Protein AF-A0A1L8WPC7-F1 (afdb_monomer_lite)

pLDDT: mean 83.12, std 8.05, range [52.94, 92.81]

Radius of gyration: 15.29 Å; chains: 1; bounding box: 34×26×37 Å

Structure (mmCIF, N/CA/C/O backbone):
data_AF-A0A1L8WPC7-F1
#
_entry.id   AF-A0A1L8WPC7-F1
#
loop_
_atom_site.group_PDB
_atom_site.id
_atom_site.type_symbol
_atom_site.label_atom_id
_atom_site.label_alt_id
_atom_site.label_comp_id
_atom_site.label_asym_id
_atom_site.label_entity_id
_atom_site.label_seq_id
_atom_site.pdbx_PDB_ins_code
_atom_site.Cartn_x
_atom_site.Cartn_y
_atom_site.Cartn_z
_atom_site.occupancy
_atom_site.B_iso_or_equiv
_atom_site.auth_seq_id
_atom_site.auth_comp_id
_atom_site.auth_asym_id
_atom_site.auth_atom_id
_atom_site.pdbx_PDB_model_num
ATOM 1 N N . MET A 1 1 ? 9.865 15.687 -10.541 1.00 52.94 1 MET A N 1
ATOM 2 C CA . MET A 1 1 ? 10.244 16.155 -9.182 1.00 52.94 1 MET A CA 1
ATOM 3 C C . MET A 1 1 ? 9.342 17.258 -8.617 1.00 52.94 1 MET A C 1
ATOM 5 O O . MET A 1 1 ? 9.163 17.277 -7.409 1.00 52.94 1 MET A O 1
ATOM 9 N N . ILE A 1 2 ? 8.726 18.128 -9.431 1.00 60.12 2 ILE A N 1
ATOM 10 C CA . ILE A 1 2 ? 7.924 19.275 -8.941 1.00 60.12 2 ILE A CA 1
ATOM 11 C C . ILE A 1 2 ? 6.690 18.853 -8.112 1.00 60.12 2 ILE A C 1
ATOM 13 O O . ILE A 1 2 ? 6.344 19.531 -7.156 1.00 60.12 2 ILE A O 1
ATOM 17 N N . ILE A 1 3 ? 6.074 17.701 -8.405 1.00 63.00 3 ILE A N 1
ATOM 18 C CA . ILE A 1 3 ? 4.884 17.189 -7.688 1.00 63.00 3 ILE A CA 1
ATOM 19 C C . ILE A 1 3 ? 5.223 16.653 -6.280 1.00 63.00 3 ILE A C 1
ATOM 21 O O . ILE A 1 3 ? 4.364 16.614 -5.401 1.00 63.00 3 ILE A O 1
ATOM 25 N N . LEU A 1 4 ? 6.483 16.275 -6.035 1.00 65.31 4 LEU A N 1
ATOM 26 C CA . LEU A 1 4 ? 6.890 15.632 -4.783 1.00 65.31 4 LEU A CA 1
ATOM 27 C C . LEU A 1 4 ? 6.885 16.614 -3.600 1.00 65.31 4 LEU A C 1
ATOM 29 O O . LEU A 1 4 ? 6.517 16.238 -2.493 1.00 65.31 4 LEU A O 1
ATOM 33 N N . ILE A 1 5 ? 7.260 17.872 -3.849 1.00 72.69 5 ILE A N 1
ATOM 34 C CA . ILE A 1 5 ? 7.369 18.930 -2.833 1.00 72.69 5 ILE A CA 1
ATOM 35 C C . ILE A 1 5 ? 5.993 19.289 -2.232 1.00 72.69 5 ILE A C 1
ATOM 37 O O . ILE A 1 5 ? 5.863 19.227 -1.008 1.00 72.69 5 ILE A O 1
ATOM 41 N N . PRO A 1 6 ? 4.941 19.589 -3.027 1.00 71.69 6 PRO A N 1
ATOM 42 C CA . PRO A 1 6 ? 3.609 19.822 -2.476 1.00 71.69 6 PRO A CA 1
ATOM 43 C C . PRO A 1 6 ? 3.045 18.589 -1.767 1.00 71.69 6 PRO A C 1
ATOM 45 O O . PRO A 1 6 ? 2.432 18.730 -0.711 1.00 71.69 6 PRO A O 1
ATOM 48 N N . ALA A 1 7 ? 3.285 17.383 -2.294 1.00 72.12 7 ALA A N 1
ATOM 49 C CA . ALA A 1 7 ? 2.831 16.148 -1.657 1.00 72.12 7 ALA A CA 1
ATOM 50 C C . ALA A 1 7 ? 3.453 15.957 -0.260 1.00 72.12 7 ALA A C 1
ATOM 52 O O . ALA A 1 7 ? 2.744 15.623 0.688 1.00 72.12 7 ALA A O 1
ATOM 53 N N . LEU A 1 8 ? 4.749 16.247 -0.107 1.00 75.38 8 LEU A N 1
ATOM 54 C CA . LEU A 1 8 ? 5.474 16.142 1.165 1.00 75.38 8 LEU A CA 1
ATOM 55 C C . LEU A 1 8 ? 4.960 17.099 2.246 1.00 75.38 8 LEU A C 1
ATOM 57 O O . LEU A 1 8 ? 5.024 16.760 3.423 1.00 75.38 8 LEU A O 1
ATOM 61 N N . ILE A 1 9 ? 4.438 18.266 1.860 1.00 81.06 9 ILE A N 1
ATOM 62 C CA . ILE A 1 9 ? 3.866 19.257 2.787 1.00 81.06 9 ILE A CA 1
ATOM 63 C C . ILE A 1 9 ? 2.402 18.922 3.110 1.00 81.06 9 ILE A C 1
ATOM 65 O O . ILE A 1 9 ? 1.964 19.067 4.250 1.00 81.06 9 ILE A O 1
ATOM 69 N N . LEU A 1 10 ? 1.643 18.424 2.131 1.00 80.44 10 LEU A N 1
ATOM 70 C CA . LEU A 1 10 ? 0.240 18.040 2.311 1.00 80.44 10 LEU A CA 1
ATOM 71 C C . LEU A 1 10 ? 0.068 16.844 3.253 1.00 80.44 10 LEU A C 1
ATOM 73 O O . LEU A 1 10 ? -0.837 16.859 4.085 1.00 80.44 10 LEU A O 1
ATOM 77 N N . ILE A 1 11 ? 0.937 15.834 3.160 1.00 79.69 11 ILE A N 1
ATOM 78 C CA . ILE A 1 11 ? 0.865 14.622 3.993 1.00 79.69 11 ILE A CA 1
ATOM 79 C C . ILE A 1 11 ? 0.831 14.943 5.503 1.00 79.69 11 ILE A C 1
ATOM 81 O O . ILE A 1 11 ? -0.122 14.523 6.162 1.00 79.69 11 ILE A O 1
ATOM 85 N N . PRO A 1 12 ? 1.788 15.692 6.088 1.00 81.50 12 PRO A N 1
ATOM 86 C CA . PRO A 1 12 ? 1.780 15.990 7.519 1.00 81.50 12 PRO A CA 1
ATOM 87 C C . PRO A 1 12 ? 0.604 16.879 7.934 1.00 81.50 12 PRO A C 1
ATOM 89 O O . PRO A 1 12 ? 0.068 16.686 9.023 1.00 81.50 12 PRO A O 1
ATOM 92 N N . ILE A 1 13 ? 0.149 17.796 7.072 1.00 84.06 13 ILE A N 1
ATOM 93 C CA . ILE A 1 13 ? -1.026 18.643 7.341 1.00 84.06 13 ILE A CA 1
ATOM 94 C C . ILE A 1 13 ? -2.294 17.787 7.439 1.00 84.06 13 ILE A C 1
ATOM 96 O O . ILE A 1 13 ? -3.059 17.910 8.397 1.00 84.06 13 ILE A O 1
ATOM 100 N N . ILE A 1 14 ? -2.500 16.878 6.482 1.00 83.06 14 ILE A N 1
ATOM 101 C CA . ILE A 1 14 ? -3.634 15.947 6.482 1.00 83.06 14 ILE A CA 1
ATOM 102 C C . ILE A 1 14 ? -3.553 15.022 7.701 1.00 83.06 14 ILE A C 1
ATOM 104 O O . ILE A 1 14 ? -4.552 14.829 8.396 1.00 83.06 14 ILE A O 1
ATOM 108 N N . CYS A 1 15 ? -2.364 14.500 8.010 1.00 79.69 15 CYS A N 1
ATOM 109 C CA . CYS A 1 15 ? -2.140 13.692 9.204 1.00 79.69 15 CYS A CA 1
ATOM 110 C C . CYS A 1 15 ? -2.460 14.464 10.491 1.00 79.69 15 CYS A C 1
ATOM 112 O O . CYS A 1 15 ? -3.047 13.889 11.398 1.00 79.69 15 CYS A O 1
ATOM 114 N N . TYR A 1 16 ? -2.127 15.750 10.583 1.00 81.44 16 TYR A N 1
ATOM 115 C CA . TYR A 1 16 ? -2.441 16.563 11.760 1.00 81.44 16 TYR A CA 1
ATOM 116 C C . TYR A 1 16 ? -3.949 16.836 11.902 1.00 81.44 16 TYR A C 1
ATOM 118 O O . TYR A 1 16 ? -4.493 16.790 13.004 1.00 81.44 16 TYR A O 1
ATOM 126 N N . LEU A 1 17 ? -4.646 17.075 10.787 1.00 83.38 17 LEU A N 1
ATOM 127 C CA . LEU A 1 17 ? -6.091 17.340 10.765 1.00 83.38 17 LEU A CA 1
ATOM 128 C C . LEU A 1 17 ? -6.941 16.094 11.055 1.00 83.38 17 LEU A C 1
ATOM 130 O O . LEU A 1 17 ? -8.067 16.196 11.557 1.00 83.38 17 LEU A O 1
ATOM 134 N N . ILE A 1 18 ? -6.435 14.901 10.742 1.00 82.88 18 ILE A N 1
ATOM 135 C CA . ILE A 1 18 ? -7.149 13.655 11.006 1.00 82.88 18 ILE A CA 1
ATOM 136 C C . ILE A 1 18 ? -7.163 13.378 12.512 1.00 82.88 18 ILE A C 1
ATOM 138 O O . ILE A 1 18 ? -6.143 13.113 13.141 1.00 82.88 18 ILE A O 1
ATOM 142 N N . LYS A 1 19 ? -8.365 13.309 13.098 1.00 83.12 19 LYS A N 1
ATOM 143 C CA . LYS A 1 19 ? -8.547 12.670 14.410 1.00 83.12 19 LYS A CA 1
ATOM 144 C C . LYS A 1 19 ? -8.221 11.181 14.289 1.00 83.12 19 LYS A C 1
ATOM 146 O O . LYS A 1 19 ? -9.049 10.399 13.800 1.00 83.12 19 LYS A O 1
ATOM 151 N N . TRP A 1 20 ? -7.021 10.804 14.717 1.00 80.06 20 TRP A N 1
ATOM 152 C CA . TRP A 1 20 ? -6.551 9.424 14.730 1.00 80.06 20 TRP A CA 1
ATOM 153 C C . TRP A 1 20 ? -7.311 8.609 15.774 1.00 80.06 20 TRP A C 1
ATOM 155 O O . TRP A 1 20 ? -7.284 8.888 16.969 1.00 80.06 20 TRP A O 1
ATOM 165 N N . LYS A 1 21 ? -8.003 7.573 15.304 1.00 83.94 21 LYS A N 1
ATOM 166 C CA . LYS A 1 21 ? -8.536 6.488 16.134 1.00 83.94 21 LYS A CA 1
ATOM 167 C C . LYS A 1 21 ? -7.779 5.216 15.781 1.00 83.94 21 LYS A C 1
ATOM 169 O O . LYS A 1 21 ? -7.306 5.106 14.651 1.00 83.94 21 LYS A O 1
ATOM 174 N N . LYS A 1 22 ? -7.738 4.235 16.694 1.00 83.19 22 LYS A N 1
ATOM 175 C CA . LYS A 1 22 ? -7.098 2.923 16.453 1.00 83.19 22 LYS A CA 1
ATOM 176 C C . LYS A 1 22 ? -7.483 2.351 15.084 1.00 83.19 22 LYS A C 1
ATOM 178 O O . LYS A 1 22 ? -6.626 1.973 14.301 1.00 83.19 22 LYS A O 1
ATOM 183 N N . GLU A 1 23 ? -8.768 2.416 14.756 1.00 85.25 23 GLU A N 1
ATOM 184 C CA . GLU A 1 23 ? -9.321 1.942 13.488 1.00 85.25 23 GLU A CA 1
ATOM 185 C C . GLU A 1 23 ? -8.744 2.646 12.249 1.00 85.25 23 GLU A C 1
ATOM 187 O O . GLU A 1 23 ? -8.461 1.988 11.253 1.00 85.25 23 GLU A O 1
ATOM 192 N N . ARG A 1 24 ? -8.524 3.964 12.318 1.00 82.75 24 ARG A N 1
ATOM 193 C CA . ARG A 1 24 ? -7.959 4.768 11.222 1.00 82.75 24 ARG A CA 1
ATOM 194 C C . ARG A 1 24 ? -6.455 4.556 11.060 1.00 82.75 24 ARG A C 1
ATOM 196 O O . ARG A 1 24 ? -5.968 4.616 9.940 1.00 82.75 24 ARG A O 1
ATOM 203 N N . VAL A 1 25 ? -5.742 4.275 12.154 1.00 85.00 25 VAL A N 1
ATOM 204 C CA . VAL A 1 25 ? -4.315 3.912 12.111 1.00 85.00 25 VAL A CA 1
ATOM 205 C C . VAL A 1 25 ? -4.130 2.579 11.386 1.00 85.00 25 VAL A C 1
ATOM 207 O O . VAL A 1 25 ? -3.304 2.494 10.484 1.00 85.00 25 VAL A O 1
ATOM 210 N N . TYR A 1 26 ? -4.948 1.569 11.706 1.00 85.06 26 TYR A N 1
ATOM 211 C CA . TYR A 1 26 ? -4.931 0.293 10.982 1.00 85.06 26 TYR A CA 1
ATOM 212 C C . TYR A 1 26 ? -5.240 0.474 9.496 1.00 85.06 26 TYR A C 1
ATOM 214 O O . TYR A 1 26 ? -4.546 -0.080 8.653 1.00 85.06 26 TYR A O 1
ATOM 222 N N . LEU A 1 27 ? -6.231 1.301 9.165 1.00 86.56 27 LEU A N 1
ATOM 223 C CA . LEU A 1 27 ? -6.586 1.578 7.775 1.00 86.56 27 LEU A CA 1
ATOM 224 C C . LEU A 1 27 ? -5.444 2.272 7.014 1.00 86.56 27 LEU A C 1
ATOM 226 O O . LEU A 1 27 ? -5.136 1.889 5.891 1.00 86.56 27 LEU A O 1
ATOM 230 N N . ALA A 1 28 ? -4.768 3.238 7.643 1.00 85.56 28 ALA A N 1
ATOM 231 C CA . ALA A 1 28 ? -3.594 3.890 7.067 1.00 85.56 28 ALA A CA 1
ATOM 232 C C . ALA A 1 28 ? -2.429 2.907 6.857 1.00 85.56 28 ALA A C 1
ATOM 234 O O . ALA A 1 28 ? -1.791 2.939 5.807 1.00 85.56 28 ALA A O 1
ATOM 235 N N . ALA A 1 29 ? -2.192 1.994 7.806 1.00 86.00 29 ALA A N 1
ATOM 236 C CA . ALA A 1 2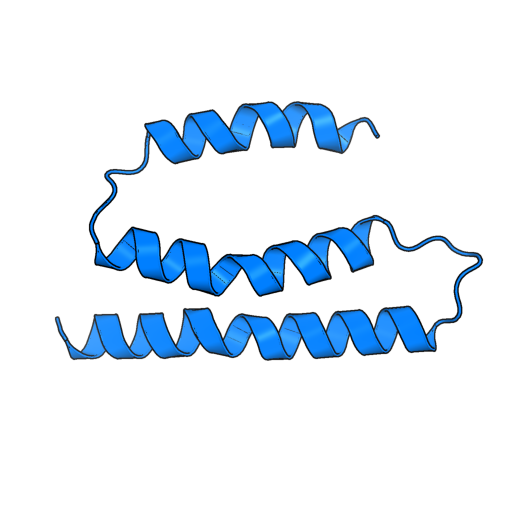9 ? -1.183 0.946 7.664 1.00 86.00 29 ALA A CA 1
ATOM 237 C C . ALA A 1 29 ? -1.504 -0.010 6.501 1.00 86.00 29 ALA A C 1
ATOM 239 O O . ALA A 1 29 ? -0.613 -0.365 5.735 1.00 86.00 29 ALA A O 1
ATOM 240 N N . LEU A 1 30 ? -2.780 -0.363 6.310 1.00 88.12 30 LEU A N 1
ATOM 241 C CA . LEU A 1 30 ? -3.231 -1.191 5.185 1.00 88.12 30 LEU A CA 1
ATOM 242 C C . LEU A 1 30 ? -3.137 -0.476 3.828 1.00 88.12 30 LEU A C 1
ATOM 244 O O . LEU A 1 30 ? -3.095 -1.147 2.801 1.00 88.12 30 LEU A O 1
ATOM 248 N N . CYS A 1 31 ? -3.064 0.858 3.805 1.00 86.94 31 CYS A N 1
ATOM 249 C CA . CYS A 1 31 ? -2.802 1.635 2.591 1.00 86.94 31 CYS A CA 1
ATOM 250 C C . CYS A 1 31 ? -1.306 1.766 2.248 1.00 86.94 31 CYS A C 1
ATOM 252 O O . CYS A 1 31 ? -0.989 2.134 1.117 1.00 86.94 31 CYS A O 1
ATOM 254 N N . LEU A 1 32 ? -0.376 1.455 3.163 1.00 86.75 32 LEU A N 1
ATOM 255 C CA . LEU A 1 32 ? 1.070 1.534 2.888 1.00 86.75 32 LEU A CA 1
ATOM 256 C C . LEU A 1 32 ? 1.516 0.720 1.658 1.00 86.75 32 LEU A C 1
ATOM 258 O O . LEU A 1 32 ? 2.280 1.259 0.855 1.00 86.75 32 LEU A O 1
ATOM 262 N N . PRO A 1 33 ? 1.042 -0.526 1.445 1.00 87.06 33 PRO A N 1
ATOM 263 C CA . PRO A 1 33 ? 1.416 -1.300 0.265 1.00 87.06 33 PRO A CA 1
ATOM 264 C C . PRO A 1 33 ? 0.926 -0.636 -1.030 1.00 87.06 33 PRO A C 1
ATOM 266 O O . PRO A 1 33 ? 1.654 -0.607 -2.019 1.00 87.06 33 PRO A O 1
ATOM 269 N N . ALA A 1 34 ? -0.264 -0.026 -1.012 1.00 88.62 34 ALA A N 1
ATOM 270 C CA . ALA A 1 34 ? -0.792 0.709 -2.159 1.00 88.62 34 ALA A CA 1
ATOM 271 C C . ALA A 1 34 ? 0.051 1.950 -2.473 1.00 88.62 34 ALA A C 1
ATOM 273 O O . ALA A 1 34 ? 0.386 2.186 -3.632 1.00 88.62 34 ALA A O 1
ATOM 274 N N . CYS A 1 35 ? 0.477 2.695 -1.449 1.00 86.88 35 CYS A N 1
ATOM 275 C CA . CYS A 1 35 ? 1.399 3.819 -1.622 1.00 86.88 35 CYS A CA 1
ATOM 276 C C . CYS A 1 35 ? 2.742 3.384 -2.229 1.00 86.88 35 CYS A C 1
ATOM 278 O O . CYS A 1 35 ? 3.283 4.098 -3.073 1.00 86.88 35 CYS A O 1
ATOM 280 N N . PHE A 1 36 ? 3.268 2.216 -1.845 1.00 87.19 36 PHE A N 1
ATOM 281 C CA . PHE A 1 36 ? 4.507 1.676 -2.411 1.00 87.19 36 PHE A CA 1
ATOM 282 C C . PHE A 1 36 ? 4.378 1.375 -3.911 1.00 87.19 36 PHE A C 1
ATOM 284 O O . PHE A 1 36 ? 5.209 1.823 -4.704 1.00 87.19 36 PHE A O 1
ATOM 291 N N . PHE A 1 37 ? 3.319 0.670 -4.327 1.00 88.25 37 PHE A N 1
ATOM 292 C CA . PHE A 1 37 ? 3.088 0.397 -5.750 1.00 88.25 37 PHE A CA 1
ATOM 293 C C . PHE A 1 37 ? 2.799 1.673 -6.542 1.00 88.25 37 PHE A C 1
ATOM 295 O O . PHE A 1 37 ? 3.305 1.823 -7.652 1.00 88.25 37 PHE A O 1
ATOM 302 N N . LEU A 1 38 ? 2.060 2.621 -5.960 1.00 87.25 38 LEU A N 1
ATOM 303 C CA . LEU A 1 38 ? 1.803 3.920 -6.577 1.00 87.25 38 LEU A CA 1
ATOM 304 C C . LEU A 1 38 ? 3.108 4.688 -6.824 1.00 87.25 38 LEU A C 1
ATOM 306 O O . LEU A 1 38 ? 3.308 5.214 -7.914 1.00 87.25 38 LEU A O 1
ATOM 310 N N . TYR A 1 39 ? 4.019 4.710 -5.847 1.00 84.94 39 TYR A N 1
ATOM 311 C CA . TYR A 1 39 ? 5.342 5.314 -6.013 1.00 84.94 39 TYR A CA 1
ATOM 312 C C . TYR A 1 39 ? 6.130 4.642 -7.142 1.00 84.94 39 TYR A C 1
ATOM 314 O O . TYR A 1 39 ? 6.712 5.333 -7.977 1.00 84.94 39 TYR A O 1
ATOM 322 N N . LYS A 1 40 ? 6.098 3.306 -7.210 1.00 84.81 40 LYS A N 1
ATOM 323 C CA . LYS A 1 40 ? 6.769 2.540 -8.267 1.00 84.81 40 LYS A CA 1
ATOM 324 C C . LYS A 1 40 ? 6.212 2.861 -9.660 1.00 84.81 40 LYS A C 1
ATOM 326 O O . LYS A 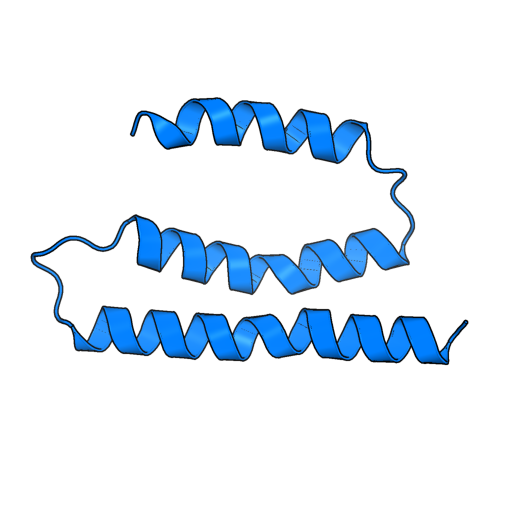1 40 ? 6.985 3.026 -10.592 1.00 84.81 40 LYS A O 1
ATOM 331 N N . ILE A 1 41 ? 4.892 2.998 -9.789 1.00 85.44 41 ILE A N 1
ATOM 332 C CA . ILE A 1 41 ? 4.207 3.352 -11.046 1.00 85.44 41 ILE A CA 1
ATOM 333 C C . ILE A 1 41 ? 4.521 4.796 -11.454 1.00 85.44 41 ILE A C 1
ATOM 335 O O . ILE A 1 41 ? 4.815 5.061 -12.614 1.00 85.44 41 ILE A O 1
ATOM 339 N N . LEU A 1 42 ? 4.482 5.739 -10.507 1.00 82.69 42 LEU A N 1
ATOM 340 C CA . LEU A 1 42 ? 4.739 7.159 -10.774 1.00 82.69 42 LEU A CA 1
ATOM 341 C C . LEU A 1 42 ? 6.204 7.456 -11.111 1.00 82.69 42 LEU A C 1
ATOM 343 O O . LEU A 1 42 ? 6.484 8.455 -11.770 1.00 82.69 42 LEU A O 1
ATOM 347 N N . ASN A 1 43 ? 7.126 6.621 -10.634 1.00 82.69 43 ASN A N 1
ATOM 348 C CA . ASN A 1 43 ? 8.556 6.731 -10.913 1.00 82.69 43 ASN A CA 1
ATOM 349 C C . ASN A 1 43 ? 9.022 5.754 -12.006 1.00 82.69 43 ASN A C 1
ATOM 351 O O . ASN A 1 43 ? 10.224 5.587 -12.200 1.00 82.69 43 ASN A O 1
ATOM 355 N N . TYR A 1 44 ? 8.082 5.106 -12.703 1.00 80.50 44 TYR A N 1
ATOM 356 C CA . TYR A 1 44 ? 8.388 4.209 -13.808 1.00 80.50 44 TYR A CA 1
ATOM 357 C C . TYR A 1 44 ? 9.097 4.980 -14.921 1.00 80.50 44 TYR A C 1
ATOM 359 O O . TYR A 1 44 ? 8.585 5.979 -15.437 1.00 80.50 44 TYR A O 1
ATOM 367 N N . GLN A 1 45 ? 10.296 4.530 -15.274 1.00 79.56 45 GLN A N 1
ATOM 368 C CA . GLN A 1 45 ? 11.074 5.135 -16.346 1.00 79.56 45 GLN A CA 1
ATOM 369 C C . GLN A 1 45 ? 10.749 4.453 -17.673 1.00 79.56 45 GLN A C 1
ATOM 371 O O . GLN A 1 45 ? 10.604 3.240 -17.735 1.00 79.56 45 GLN A O 1
ATOM 376 N N . TYR A 1 46 ? 10.714 5.227 -18.759 1.00 72.31 46 TYR A N 1
ATOM 377 C CA . TYR A 1 46 ? 10.423 4.717 -20.107 1.00 72.31 46 TYR A CA 1
ATOM 378 C C . TYR A 1 46 ? 11.395 3.618 -20.587 1.00 72.31 46 TYR A C 1
ATOM 380 O O . TYR A 1 46 ? 11.078 2.864 -21.497 1.00 72.31 46 TYR A O 1
ATOM 388 N N . PHE A 1 47 ? 12.578 3.522 -19.977 1.00 76.31 47 PHE A N 1
ATOM 389 C CA . PHE A 1 47 ? 13.584 2.504 -20.289 1.00 76.31 47 PHE A CA 1
ATOM 390 C C . PHE A 1 47 ? 13.352 1.159 -19.582 1.00 76.31 47 PHE A C 1
ATOM 392 O O . PHE A 1 47 ? 14.049 0.192 -19.888 1.00 76.31 47 PHE A O 1
ATOM 399 N N . GLU A 1 48 ? 12.421 1.081 -18.627 1.00 79.56 48 GLU A N 1
ATOM 400 C CA . GLU A 1 48 ? 12.089 -0.173 -17.952 1.00 79.56 48 GL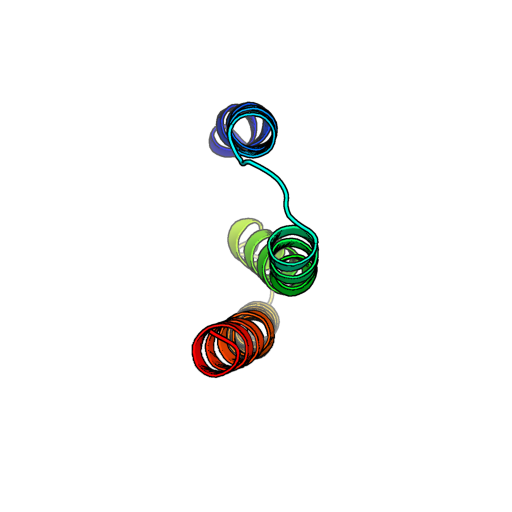U A CA 1
ATOM 401 C C . GLU A 1 48 ? 11.1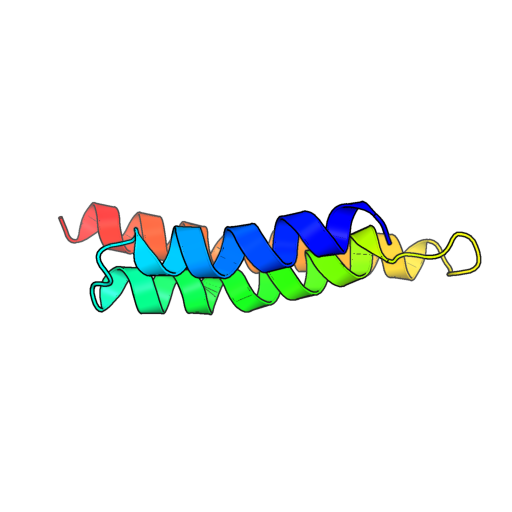70 -1.057 -18.819 1.00 79.56 48 GLU A C 1
ATOM 403 O O . GLU A 1 48 ? 10.406 -0.549 -19.640 1.00 79.56 48 GLU A O 1
ATOM 408 N N . PRO A 1 49 ? 11.236 -2.393 -18.670 1.00 84.62 49 PRO A N 1
ATOM 409 C CA . PRO A 1 49 ? 10.360 -3.304 -19.398 1.00 84.62 49 PRO A CA 1
ATOM 410 C C . PRO A 1 49 ? 8.907 -3.217 -18.915 1.00 84.62 49 PRO A C 1
ATOM 412 O O . PRO A 1 49 ? 8.636 -3.334 -17.717 1.00 84.62 49 PRO A O 1
ATOM 415 N N . ASP A 1 50 ? 7.964 -3.161 -19.863 1.00 84.75 50 ASP A N 1
ATOM 416 C CA . ASP A 1 50 ? 6.514 -3.031 -19.615 1.00 84.75 50 ASP A CA 1
ATOM 417 C C . ASP A 1 50 ? 5.951 -4.083 -18.649 1.00 84.75 50 ASP A C 1
ATOM 419 O O . ASP A 1 50 ? 4.989 -3.841 -17.918 1.00 84.75 50 ASP A O 1
ATOM 423 N N . GLN A 1 51 ? 6.579 -5.258 -18.586 1.00 85.81 51 GLN A N 1
ATOM 424 C CA . GLN A 1 51 ? 6.222 -6.314 -17.640 1.00 85.81 51 GLN A CA 1
ATOM 425 C C . GLN A 1 51 ? 6.328 -5.859 -16.175 1.00 85.81 51 GLN A C 1
ATOM 427 O O . GLN A 1 51 ? 5.501 -6.255 -15.352 1.00 85.81 51 GLN A O 1
ATOM 432 N N . LEU A 1 52 ? 7.301 -5.005 -15.835 1.00 84.31 52 LEU A N 1
ATOM 433 C CA . LEU A 1 52 ? 7.455 -4.458 -14.484 1.00 84.31 52 LEU A CA 1
ATOM 434 C C . LEU A 1 52 ? 6.348 -3.462 -14.147 1.00 84.31 52 LEU A C 1
ATOM 436 O O . LEU A 1 52 ? 5.868 -3.457 -13.009 1.00 84.31 52 LEU A O 1
ATOM 440 N N . PHE A 1 53 ? 5.918 -2.666 -15.127 1.00 85.50 53 PHE A N 1
ATOM 441 C CA . PHE A 1 53 ? 4.792 -1.751 -14.980 1.00 85.50 53 PHE A CA 1
ATOM 442 C C . PHE A 1 53 ? 3.484 -2.512 -14.756 1.00 85.50 53 PHE A C 1
ATOM 444 O O . PHE A 1 53 ? 2.759 -2.238 -13.798 1.00 85.50 53 PHE A O 1
ATOM 451 N N . ILE A 1 54 ? 3.223 -3.531 -15.580 1.00 87.38 54 ILE A N 1
ATOM 452 C CA . ILE A 1 54 ? 2.039 -4.392 -15.457 1.00 87.38 54 ILE A CA 1
ATOM 453 C C . ILE A 1 54 ? 2.046 -5.123 -14.108 1.00 87.38 54 ILE A C 1
ATOM 455 O O . ILE A 1 54 ? 1.031 -5.140 -13.413 1.00 87.38 54 ILE A O 1
ATOM 459 N N . ALA A 1 55 ? 3.189 -5.667 -13.681 1.00 89.50 55 ALA A N 1
ATOM 460 C CA . ALA A 1 55 ? 3.318 -6.303 -12.371 1.00 89.50 55 ALA A CA 1
ATOM 461 C C . ALA A 1 55 ? 3.075 -5.317 -11.213 1.00 89.50 55 ALA A C 1
ATOM 463 O O . ALA A 1 55 ? 2.435 -5.675 -10.223 1.00 89.50 55 ALA A O 1
ATOM 464 N N . ALA A 1 56 ? 3.543 -4.069 -11.333 1.00 87.62 56 ALA A N 1
ATOM 465 C CA . ALA A 1 56 ? 3.288 -3.026 -10.341 1.00 87.62 56 ALA A CA 1
ATOM 466 C C . ALA A 1 56 ? 1.804 -2.624 -10.289 1.00 87.62 56 ALA A C 1
ATOM 468 O O . ALA A 1 56 ? 1.268 -2.441 -9.199 1.00 87.62 56 ALA A O 1
ATOM 469 N N . LEU A 1 57 ? 1.129 -2.550 -11.439 1.00 89.75 57 LEU A N 1
ATOM 470 C CA . LEU A 1 57 ? -0.318 -2.328 -11.544 1.00 89.75 57 LEU A CA 1
ATOM 471 C C . LEU A 1 57 ? -1.120 -3.458 -10.900 1.00 89.75 57 LEU A C 1
ATOM 473 O O . LEU A 1 57 ? -2.025 -3.197 -10.111 1.00 89.75 57 LEU A O 1
ATOM 477 N N . ILE A 1 58 ? -0.766 -4.711 -11.188 1.00 92.25 58 ILE A N 1
ATOM 478 C CA . ILE A 1 58 ? -1.390 -5.880 -10.560 1.00 92.25 58 ILE A CA 1
ATOM 479 C C . ILE A 1 58 ? -1.189 -5.812 -9.042 1.00 92.25 58 ILE A C 1
ATOM 481 O O . ILE A 1 58 ? -2.154 -5.923 -8.288 1.00 92.25 58 ILE A O 1
ATOM 485 N N . GLY A 1 59 ? 0.038 -5.545 -8.589 1.00 90.88 59 GLY A N 1
ATOM 486 C CA . GLY A 1 59 ? 0.351 -5.349 -7.174 1.00 90.88 59 GLY A CA 1
ATOM 487 C C . GLY A 1 59 ? -0.458 -4.222 -6.525 1.00 90.88 59 GLY A C 1
ATOM 488 O O . GLY A 1 59 ? -0.967 -4.397 -5.418 1.00 90.88 59 GLY A O 1
ATOM 489 N N . LEU A 1 60 ? -0.663 -3.104 -7.231 1.00 91.38 60 LEU A N 1
ATOM 490 C CA . LEU A 1 60 ? -1.512 -2.002 -6.779 1.00 91.38 60 LEU A CA 1
ATOM 491 C C . LEU A 1 60 ? -2.965 -2.461 -6.597 1.00 91.38 60 LEU A C 1
ATOM 493 O O . LEU A 1 60 ? -3.543 -2.237 -5.534 1.00 91.38 60 LEU A O 1
ATOM 497 N N . VAL A 1 61 ? -3.543 -3.145 -7.587 1.00 92.81 61 VAL A N 1
ATOM 498 C CA . VAL A 1 61 ? -4.915 -3.674 -7.502 1.00 92.81 61 VAL A CA 1
ATOM 499 C C . VAL A 1 61 ? -5.046 -4.638 -6.324 1.00 92.81 61 VAL A C 1
ATOM 501 O O . VAL A 1 61 ? -5.965 -4.501 -5.518 1.00 92.81 61 VAL A O 1
ATOM 504 N N . PHE A 1 62 ? -4.089 -5.555 -6.160 1.00 92.12 62 PHE A N 1
ATOM 505 C CA . PHE A 1 62 ? -4.089 -6.484 -5.033 1.00 92.12 62 PHE A CA 1
ATOM 506 C C . PHE A 1 62 ? -3.982 -5.768 -3.684 1.00 92.12 62 PHE A C 1
ATOM 508 O O . PHE A 1 62 ? -4.694 -6.106 -2.737 1.00 92.12 62 PHE A O 1
ATOM 515 N N . SER A 1 63 ? -3.135 -4.742 -3.601 1.00 91.19 63 SER A N 1
ATOM 516 C CA . SER A 1 63 ? -2.945 -3.968 -2.376 1.00 91.19 63 SER A CA 1
ATOM 517 C C . SER A 1 63 ? -4.202 -3.214 -1.935 1.00 91.19 63 SER A C 1
ATOM 519 O O . SER A 1 63 ? -4.400 -3.027 -0.738 1.00 91.19 63 SER A O 1
ATOM 521 N N . LEU A 1 64 ? -5.077 -2.827 -2.870 1.00 90.31 64 LEU A N 1
ATOM 522 C CA . LEU A 1 64 ? -6.323 -2.118 -2.576 1.00 90.31 64 LEU A CA 1
ATOM 523 C C . LEU A 1 64 ? -7.393 -3.022 -1.950 1.00 90.31 64 LEU A C 1
ATOM 525 O O . LEU A 1 64 ? -8.253 -2.523 -1.223 1.00 90.31 64 LEU A O 1
ATOM 529 N N . PHE A 1 65 ? -7.331 -4.344 -2.140 1.00 91.19 65 PHE A N 1
ATOM 530 C CA . PHE A 1 65 ? -8.282 -5.245 -1.483 1.00 91.19 65 PHE A CA 1
ATOM 531 C C . PHE A 1 65 ? -8.158 -5.220 0.043 1.00 91.19 65 PHE A C 1
ATOM 533 O O . PHE A 1 65 ? -9.171 -5.351 0.726 1.00 91.19 65 PHE A O 1
ATOM 540 N N . PHE A 1 66 ? -6.961 -4.993 0.592 1.00 87.94 66 PHE A N 1
ATOM 541 C CA . PHE A 1 66 ? -6.745 -4.911 2.039 1.00 87.94 66 PHE A CA 1
ATOM 542 C C . PHE A 1 66 ? -7.530 -3.766 2.709 1.00 87.94 66 PHE A C 1
ATOM 544 O O . PHE A 1 66 ? -8.339 -4.050 3.601 1.00 87.94 66 PHE A O 1
ATOM 551 N N . PRO A 1 67 ? -7.368 -2.486 2.308 1.00 89.62 67 PRO A N 1
ATOM 552 C CA . PRO A 1 67 ? -8.134 -1.393 2.894 1.00 89.62 67 PRO A CA 1
ATOM 553 C C . PRO A 1 67 ? -9.634 -1.516 2.601 1.00 89.62 67 PRO A C 1
ATOM 555 O O . PRO A 1 67 ? -10.436 -1.182 3.472 1.00 89.62 67 PRO A O 1
ATOM 558 N N . ILE A 1 68 ? -10.036 -2.047 1.437 1.00 89.62 68 ILE A N 1
ATOM 559 C CA . ILE A 1 68 ? -11.453 -2.281 1.106 1.00 89.62 68 ILE A CA 1
ATOM 560 C C . ILE A 1 68 ? -12.070 -3.332 2.039 1.00 89.62 68 ILE A C 1
ATOM 562 O O . ILE A 1 68 ? -13.123 -3.088 2.628 1.00 89.62 68 ILE A O 1
ATOM 566 N N . ALA A 1 69 ? -11.415 -4.480 2.226 1.00 89.81 69 ALA A N 1
ATOM 567 C CA . ALA A 1 69 ? -11.890 -5.530 3.125 1.00 89.81 69 ALA A CA 1
ATOM 568 C C . ALA A 1 69 ? -12.007 -5.020 4.567 1.00 89.81 69 ALA A C 1
ATOM 570 O O . ALA A 1 69 ? -13.001 -5.278 5.251 1.00 89.81 69 ALA A O 1
ATOM 571 N N . TYR A 1 70 ? -11.027 -4.231 5.012 1.00 88.25 70 TYR A N 1
ATOM 572 C CA . TYR A 1 70 ? -11.048 -3.630 6.339 1.00 88.25 70 TYR A CA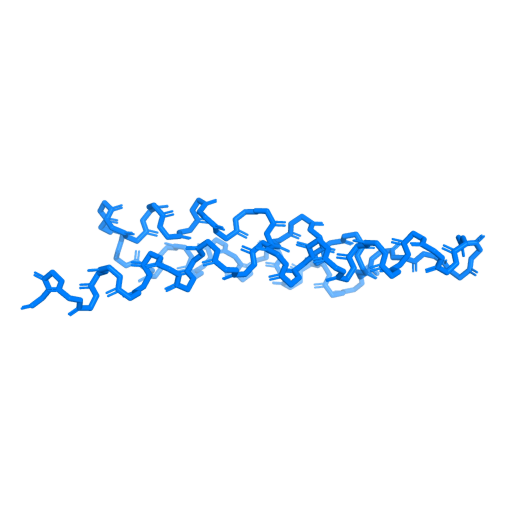 1
ATOM 573 C C . TYR A 1 70 ? -12.150 -2.571 6.496 1.00 88.25 70 TYR A C 1
ATOM 575 O O . TYR A 1 70 ? -12.800 -2.520 7.539 1.00 88.25 70 TYR A O 1
ATOM 583 N N . LEU A 1 71 ? -12.433 -1.776 5.459 1.00 88.00 71 LEU A N 1
ATOM 584 C CA . LEU A 1 71 ? -13.577 -0.857 5.430 1.00 88.00 71 LEU A CA 1
ATOM 585 C C . LEU A 1 71 ? -14.914 -1.597 5.530 1.00 88.00 71 LEU A C 1
ATOM 587 O O . LEU A 1 71 ? -15.782 -1.177 6.294 1.00 88.00 71 LEU A O 1
ATOM 591 N N . ILE A 1 72 ? -15.074 -2.710 4.806 1.00 90.50 72 ILE A N 1
ATOM 592 C CA . ILE A 1 72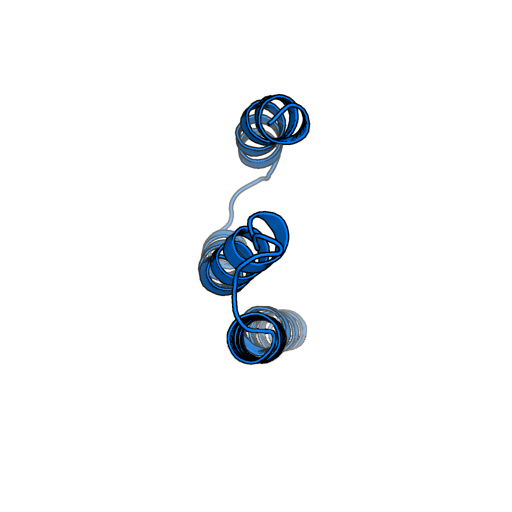 ? -16.277 -3.552 4.883 1.00 90.50 72 ILE A CA 1
ATOM 593 C C . ILE A 1 72 ? -16.445 -4.109 6.300 1.00 90.50 72 ILE A C 1
ATOM 595 O O . ILE A 1 72 ? -17.544 -4.051 6.852 1.00 90.50 72 ILE A O 1
ATOM 599 N N . TYR A 1 73 ? -15.366 -4.612 6.908 1.00 89.19 73 TYR A N 1
ATOM 600 C CA . TYR A 1 73 ? -15.379 -5.068 8.299 1.00 89.19 73 TYR A CA 1
ATOM 601 C C . TYR A 1 73 ? -15.791 -3.945 9.257 1.00 89.19 73 TYR A C 1
ATOM 603 O O . TYR A 1 73 ? -16.663 -4.141 10.103 1.00 89.19 73 TYR A O 1
ATOM 611 N N . LEU A 1 74 ? -15.222 -2.748 9.091 1.00 87.25 74 LEU A N 1
ATOM 612 C CA . LEU A 1 74 ? -15.546 -1.599 9.931 1.00 87.25 74 LEU A CA 1
ATOM 613 C C . LEU A 1 74 ? -17.011 -1.172 9.798 1.00 87.25 74 LEU A C 1
ATOM 615 O O . LEU A 1 74 ? -17.631 -0.787 10.785 1.00 87.25 74 LEU A O 1
ATOM 619 N N . ASN A 1 75 ? -17.557 -1.248 8.583 1.00 87.31 75 ASN A N 1
ATOM 620 C CA . ASN A 1 75 ? -18.949 -0.921 8.302 1.00 87.31 75 ASN A CA 1
ATOM 621 C C . ASN A 1 75 ? -19.921 -1.947 8.899 1.00 87.31 75 ASN A C 1
ATOM 623 O O . ASN A 1 75 ? -20.995 -1.566 9.334 1.00 87.31 75 ASN A O 1
ATOM 627 N N . LYS A 1 76 ? -19.538 -3.231 8.952 1.00 84.25 76 LYS A N 1
ATOM 628 C CA . LYS A 1 76 ? -20.331 -4.292 9.601 1.00 84.25 76 LYS A CA 1
ATOM 629 C C . LYS A 1 76 ? -20.251 -4.280 11.130 1.00 84.25 76 LYS A C 1
ATOM 631 O O . LYS A 1 76 ? -21.101 -4.869 11.783 1.00 84.25 76 LYS A O 1
ATOM 636 N N . LYS A 1 77 ? -19.187 -3.698 11.689 1.00 74.31 77 LYS A N 1
ATOM 637 C CA . LYS A 1 77 ? -18.967 -3.581 13.139 1.00 74.31 77 LYS A CA 1
ATOM 638 C C . LYS A 1 77 ? -19.706 -2.379 13.750 1.00 74.31 77 LYS A C 1
ATOM 640 O O . LYS A 1 77 ? -19.877 -2.335 14.966 1.00 74.31 77 LYS A O 1
ATOM 645 N N . LYS A 1 78 ? -20.064 -1.393 12.923 1.00 53.41 78 LYS A N 1
ATOM 646 C CA . LYS A 1 78 ? -20.965 -0.294 13.284 1.00 53.41 78 LYS A CA 1
ATOM 647 C C . LYS A 1 78 ? -22.400 -0.782 13.386 1.00 53.41 78 LYS A C 1
ATOM 649 O O . LYS A 1 78 ? -23.097 -0.221 14.255 1.00 53.41 78 LYS A O 1
#

Foldseek 3Di:
DVVVVVVVVVVVVVVVPDPDDPLVVQLVVLCVQLVVLVVCLVPDDPPDDVVSNVVSVVSNVVSVVRSVVSVVVVVVVD

Sequence (78 aa):
MIILIPALILIPIICYLIKWKKERVYLAALCLPACFFLYKILNYQYFEPDQLFIAALIGLVFSLFFPIAYLIYLNKKK

Organism: NCBI:txid150033

Secondary structure (DSSP, 8-state):
-TTHHHHHHHHHHHHHHS---HHHHHHHHHHHHHHHHHHHHHT--TTS-HHHHHHHHHHHHHHHHHHHHHHHHHHHH-